Protein AF-A0A1G2FA01-F1 (afdb_monomer)

Foldseek 3Di:
DPPLVVLLPDDLCVLLVNPPDDPVVVVVVVVVLVVVLVVQLVVVLLVQDDPVLVVVLVVVVVVVPPVVNVVSSCVRCVCSVVSSSVSSSVSSVVVSVVSVVVVD

Mean predicted aligned error: 5.19 Å

Secondary structure (DSSP, 8-state):
--HHHHHHHS-HHHHTT-TTS-HHHHHHHHHHHHHHHHHHHHHHHHHHS-HHHHHHHHHHHTTT-HHHHHHHHHHH-TTHHHHHHHHHHHHHHHHHHHHHHTT-

Organism: NCBI:txid1801992

pLDDT: mean 89.71, std 9.77, range [45.06, 97.75]

InterPro domains:
  IPR043722 Protein of unknown function DUF5663 [PF18908] (14-95)

Sequence (104 aa):
MTQNSDVLRKNILIELGLQDLSEDRKIDLLSKMSDLIQKRVLLRVIKSLGVEDKQEFDRLIGTENEKAIFKFLISKVPNIEEITDEEVIAFKEEVVEKVKSLNL

Radius of gyration: 16.79 Å; Cα contacts (8 Å, |Δi|>4): 48; chains: 1; bounding box: 32×37×42 Å

Structure (mmCIF, N/CA/C/O backbone):
data_AF-A0A1G2FA01-F1
#
_entry.id   AF-A0A1G2FA01-F1
#
loop_
_atom_site.group_PDB
_atom_site.id
_atom_site.type_symbol
_atom_site.label_atom_id
_atom_site.label_alt_id
_atom_site.label_comp_id
_atom_site.label_asym_id
_atom_site.label_entity_id
_atom_site.label_seq_id
_atom_site.pdbx_PDB_ins_code
_atom_site.Cartn_x
_atom_site.Cartn_y
_atom_site.Cartn_z
_atom_site.occupancy
_atom_site.B_iso_or_equiv
_atom_site.auth_seq_id
_atom_site.auth_comp_id
_atom_site.auth_asym_id
_atom_site.auth_atom_id
_atom_site.pdbx_PDB_model_num
ATOM 1 N N . MET A 1 1 ? 7.415 -19.504 8.225 1.00 45.06 1 MET A N 1
ATOM 2 C CA . MET A 1 1 ? 7.501 -18.025 8.268 1.00 45.06 1 MET A CA 1
ATOM 3 C C . MET A 1 1 ? 8.565 -17.454 7.314 1.00 45.06 1 MET A C 1
ATOM 5 O O . MET A 1 1 ? 8.936 -16.302 7.456 1.00 45.06 1 MET A O 1
ATOM 9 N N . THR A 1 2 ? 9.055 -18.207 6.321 1.00 48.38 2 THR A N 1
ATOM 10 C CA . THR A 1 2 ? 10.166 -17.784 5.440 1.00 48.38 2 THR A CA 1
ATOM 11 C C . THR A 1 2 ? 9.720 -17.183 4.100 1.00 48.38 2 THR A C 1
ATOM 13 O O . THR A 1 2 ? 10.436 -16.364 3.547 1.00 48.38 2 THR A O 1
ATOM 16 N N . GLN A 1 3 ? 8.523 -17.513 3.606 1.00 53.75 3 GLN A N 1
ATOM 17 C CA . GLN A 1 3 ? 8.110 -17.189 2.232 1.00 53.75 3 GLN A CA 1
ATOM 18 C C . GLN A 1 3 ? 7.743 -15.702 2.010 1.00 53.75 3 GLN A C 1
ATOM 20 O O . GLN A 1 3 ? 8.038 -15.148 0.955 1.00 53.75 3 GLN A O 1
ATOM 25 N N . ASN A 1 4 ? 7.178 -15.024 3.018 1.00 61.28 4 ASN A N 1
ATOM 26 C CA . ASN A 1 4 ? 6.747 -13.618 2.912 1.00 61.28 4 ASN A CA 1
ATOM 27 C C . ASN A 1 4 ? 7.929 -12.631 2.868 1.00 61.28 4 ASN A C 1
ATOM 29 O O . ASN A 1 4 ? 7.895 -11.646 2.133 1.00 61.28 4 ASN A O 1
ATOM 33 N N . SER A 1 5 ? 9.011 -12.926 3.597 1.00 68.75 5 SER A N 1
ATOM 34 C CA . SER A 1 5 ? 10.231 -12.102 3.608 1.00 68.75 5 SER A CA 1
ATOM 35 C C . SER A 1 5 ? 10.899 -12.040 2.229 1.00 68.75 5 SER A C 1
ATOM 37 O O . SER A 1 5 ? 11.468 -11.012 1.855 1.00 68.75 5 SER A O 1
ATOM 39 N N . ASP A 1 6 ? 10.831 -13.125 1.458 1.00 82.62 6 ASP A N 1
ATOM 40 C CA . ASP A 1 6 ? 11.481 -13.199 0.150 1.00 82.62 6 ASP A CA 1
ATOM 41 C C . ASP A 1 6 ? 10.769 -12.310 -0.881 1.00 82.62 6 ASP A C 1
ATOM 43 O O . ASP A 1 6 ? 11.426 -11.581 -1.626 1.00 82.62 6 ASP A O 1
ATOM 47 N N . VAL A 1 7 ? 9.430 -12.278 -0.879 1.00 86.81 7 VAL A N 1
ATOM 48 C CA . VAL A 1 7 ? 8.638 -11.418 -1.780 1.00 86.81 7 VAL A CA 1
ATOM 49 C C . VAL A 1 7 ? 8.851 -9.931 -1.478 1.00 86.81 7 VAL A C 1
ATOM 51 O O . VAL A 1 7 ? 8.989 -9.116 -2.399 1.00 86.81 7 VAL A O 1
ATOM 54 N N . LEU A 1 8 ? 8.955 -9.557 -0.201 1.00 89.00 8 LEU A N 1
ATOM 55 C CA . LEU A 1 8 ? 9.226 -8.174 0.204 1.00 89.00 8 LEU A CA 1
ATOM 56 C C . LEU A 1 8 ? 10.563 -7.661 -0.347 1.00 89.00 8 LEU A C 1
ATOM 58 O O . LEU A 1 8 ? 10.630 -6.531 -0.833 1.00 89.00 8 LEU A O 1
ATOM 62 N N . ARG A 1 9 ? 11.598 -8.508 -0.369 1.00 89.81 9 ARG A N 1
ATOM 63 C CA . ARG A 1 9 ? 12.952 -8.146 -0.827 1.00 89.81 9 ARG A CA 1
ATOM 64 C C . ARG A 1 9 ? 13.113 -8.098 -2.346 1.00 89.81 9 ARG A C 1
ATOM 66 O O . ARG A 1 9 ? 14.059 -7.483 -2.833 1.00 89.81 9 ARG A O 1
ATOM 73 N N . LYS A 1 10 ? 12.213 -8.726 -3.106 1.00 92.12 10 LYS A N 1
ATOM 74 C CA . LYS A 1 10 ? 12.273 -8.728 -4.573 1.00 92.12 10 LYS A CA 1
ATOM 75 C C . LYS A 1 10 ? 12.082 -7.333 -5.161 1.00 92.12 10 LYS A C 1
ATOM 77 O O . LYS A 1 10 ? 11.155 -6.608 -4.788 1.00 92.12 10 LYS A O 1
ATOM 82 N N . ASN A 1 11 ? 12.912 -6.991 -6.142 1.00 92.31 11 ASN A N 1
ATOM 83 C CA . ASN A 1 11 ? 12.744 -5.776 -6.927 1.00 92.31 11 ASN A CA 1
ATOM 84 C C . ASN A 1 11 ? 11.653 -5.993 -7.984 1.00 92.31 11 ASN A C 1
ATOM 86 O O . ASN A 1 11 ? 11.855 -6.721 -8.953 1.00 92.31 11 ASN A O 1
ATOM 90 N N . ILE A 1 12 ? 10.511 -5.329 -7.804 1.00 94.25 12 ILE A N 1
ATOM 91 C CA . ILE A 1 12 ? 9.351 -5.471 -8.690 1.00 94.25 12 ILE A CA 1
ATOM 92 C C . ILE A 1 12 ? 9.651 -5.052 -10.135 1.00 94.25 12 ILE A C 1
ATOM 94 O O . ILE A 1 12 ? 9.088 -5.623 -11.058 1.00 94.25 12 ILE A O 1
ATOM 98 N N . LEU A 1 13 ? 10.572 -4.110 -10.361 1.00 94.25 13 LEU A N 1
ATOM 99 C CA . LEU A 1 13 ? 10.934 -3.702 -11.719 1.00 94.25 13 LEU A CA 1
ATOM 100 C C . LEU A 1 13 ? 11.662 -4.824 -12.461 1.00 94.25 13 LEU A C 1
ATOM 102 O O . LEU A 1 13 ? 11.418 -5.008 -13.646 1.00 94.25 13 LEU A O 1
ATOM 106 N N . ILE A 1 14 ? 12.506 -5.594 -11.768 1.00 93.75 14 ILE A N 1
ATOM 107 C CA . ILE A 1 14 ? 13.201 -6.749 -12.355 1.00 93.75 14 ILE A CA 1
ATOM 108 C C . ILE A 1 14 ? 12.205 -7.875 -12.638 1.00 93.75 14 ILE A C 1
ATOM 110 O O . ILE A 1 14 ? 12.210 -8.428 -13.733 1.00 93.75 14 ILE A O 1
ATOM 114 N N . GLU A 1 15 ? 11.314 -8.181 -11.689 1.00 92.12 15 GLU A N 1
ATOM 115 C CA . GLU A 1 15 ? 10.305 -9.241 -11.868 1.00 92.12 15 GLU A CA 1
ATOM 116 C C . GLU A 1 15 ? 9.350 -8.949 -13.040 1.00 92.12 15 GLU A C 1
ATOM 118 O O . GLU A 1 15 ? 8.807 -9.878 -13.633 1.00 92.12 15 GLU A O 1
ATOM 123 N N . LEU A 1 16 ? 9.159 -7.672 -13.388 1.00 91.94 16 LEU A N 1
ATOM 124 C CA . LEU A 1 16 ? 8.326 -7.233 -14.511 1.00 91.94 16 LEU A CA 1
ATOM 125 C C . LEU A 1 16 ? 9.115 -6.956 -15.805 1.00 91.94 16 LEU A C 1
ATOM 127 O O . LEU A 1 16 ? 8.509 -6.553 -16.795 1.00 91.94 16 LEU A O 1
ATOM 131 N N . GLY A 1 17 ? 10.442 -7.126 -15.819 1.00 92.19 17 GLY A N 1
ATOM 132 C CA . GLY A 1 17 ? 11.273 -6.839 -16.997 1.00 92.19 17 GLY A CA 1
ATOM 133 C C . GLY A 1 17 ? 11.383 -5.347 -17.351 1.00 92.19 17 GLY A C 1
ATOM 134 O O . GLY A 1 17 ? 11.590 -4.994 -18.508 1.00 92.19 17 GLY A O 1
ATOM 135 N N . LEU A 1 18 ? 11.214 -4.456 -16.371 1.00 93.25 18 LEU A N 1
ATOM 136 C CA . LEU A 1 18 ? 11.167 -2.996 -16.529 1.00 93.25 18 LEU A CA 1
ATOM 137 C C . LEU A 1 18 ? 12.468 -2.290 -16.105 1.00 93.25 18 LEU A C 1
ATOM 139 O O . LEU A 1 18 ? 12.495 -1.066 -15.950 1.00 93.25 18 LEU A O 1
ATOM 143 N N . GLN A 1 19 ? 13.560 -3.029 -15.902 1.00 93.38 19 GLN A N 1
ATOM 144 C CA . GLN A 1 19 ? 14.847 -2.472 -15.468 1.00 93.38 19 GLN A CA 1
ATOM 145 C C . GLN A 1 19 ? 15.502 -1.526 -16.490 1.00 93.38 19 GLN A C 1
ATOM 147 O O . GLN A 1 19 ? 16.310 -0.686 -16.092 1.00 93.38 19 GLN A O 1
ATOM 152 N N . ASP A 1 20 ? 15.124 -1.618 -17.766 1.00 95.19 20 ASP A N 1
ATOM 153 C CA . ASP A 1 20 ? 15.693 -0.812 -18.858 1.00 95.19 20 ASP A CA 1
ATOM 154 C C . ASP A 1 20 ? 14.962 0.527 -19.068 1.00 95.19 20 ASP A C 1
ATOM 156 O O . ASP A 1 20 ? 15.323 1.319 -19.939 1.00 95.19 20 ASP A O 1
ATOM 160 N N . LEU A 1 21 ? 13.926 0.810 -18.267 1.00 95.31 21 LEU A N 1
ATOM 161 C CA . LEU A 1 21 ? 13.278 2.120 -18.258 1.00 95.31 21 LEU A CA 1
ATOM 162 C C . LEU A 1 21 ? 14.263 3.222 -17.837 1.00 95.31 21 LEU A C 1
ATOM 164 O O . LEU A 1 21 ? 15.180 2.994 -17.047 1.00 95.31 21 LEU A O 1
ATOM 168 N N . SER A 1 22 ? 14.033 4.450 -18.310 1.00 97.75 22 SER A N 1
ATOM 169 C CA . SER A 1 22 ? 14.749 5.616 -17.787 1.00 97.75 22 SER A CA 1
ATOM 170 C C . SER A 1 22 ? 14.466 5.806 -16.294 1.00 97.75 22 SER A C 1
ATOM 172 O O . SER A 1 22 ? 13.380 5.469 -15.816 1.00 97.75 22 SER A O 1
ATOM 174 N N . GLU A 1 23 ? 15.417 6.388 -15.563 1.00 95.62 23 GLU A N 1
ATOM 175 C CA . GLU A 1 23 ? 15.288 6.595 -14.114 1.00 95.62 23 GLU A CA 1
ATOM 176 C C . GLU A 1 23 ? 14.019 7.376 -13.743 1.00 95.62 23 GLU A C 1
ATOM 178 O O . GLU A 1 23 ? 13.268 6.939 -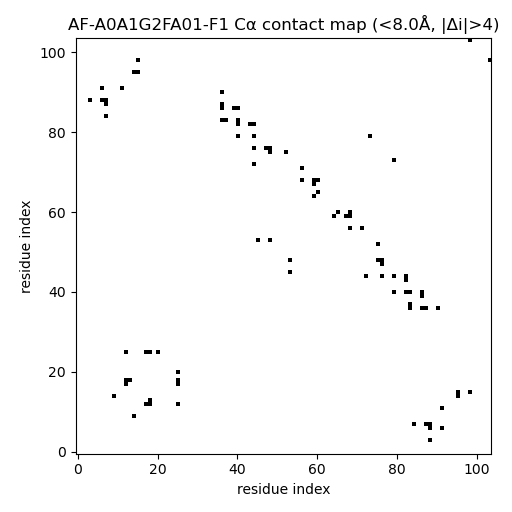12.874 1.00 95.62 23 GLU A O 1
ATOM 183 N N . ASP A 1 24 ? 13.685 8.438 -14.482 1.00 96.75 24 ASP A N 1
ATOM 184 C CA . ASP A 1 24 ? 12.451 9.207 -14.259 1.00 96.75 24 ASP A CA 1
ATOM 185 C C . ASP A 1 24 ? 11.187 8.339 -14.372 1.00 96.75 24 ASP A C 1
ATOM 187 O O . ASP A 1 24 ? 10.245 8.485 -13.593 1.00 96.75 24 ASP A O 1
ATOM 191 N N . ARG A 1 25 ? 11.166 7.391 -15.321 1.00 96.56 25 ARG A N 1
ATOM 192 C CA . ARG A 1 25 ? 10.035 6.468 -15.498 1.00 96.56 25 ARG A CA 1
ATOM 193 C C . ARG A 1 25 ? 9.984 5.411 -14.403 1.00 96.56 25 ARG A C 1
ATOM 195 O O . ARG A 1 25 ? 8.887 5.042 -13.987 1.00 96.56 25 ARG A O 1
ATOM 202 N N . LYS A 1 26 ? 11.138 4.930 -13.928 1.00 95.94 26 LYS A N 1
ATOM 203 C CA . LYS A 1 26 ? 11.200 4.026 -12.770 1.00 95.94 26 LYS A CA 1
ATOM 204 C C . LYS A 1 26 ? 10.641 4.714 -11.530 1.00 95.94 26 LYS A C 1
ATOM 206 O O . LYS A 1 26 ? 9.815 4.123 -10.841 1.00 95.94 26 LYS A O 1
ATOM 211 N N . ILE A 1 27 ? 11.043 5.961 -11.280 1.00 96.38 27 ILE A N 1
ATOM 212 C CA . ILE A 1 27 ? 10.577 6.756 -10.139 1.00 96.38 27 ILE A CA 1
ATOM 213 C C . ILE A 1 27 ? 9.066 6.990 -10.220 1.00 96.38 27 ILE A C 1
ATOM 215 O O . ILE A 1 27 ? 8.365 6.700 -9.254 1.00 96.38 27 ILE A O 1
ATOM 219 N N . ASP A 1 28 ? 8.545 7.445 -11.363 1.00 97.06 28 ASP A N 1
ATOM 220 C CA . ASP A 1 28 ? 7.103 7.668 -11.549 1.00 97.06 28 ASP A CA 1
ATOM 221 C C . ASP A 1 28 ? 6.286 6.383 -11.325 1.00 97.06 28 ASP A C 1
ATOM 223 O O . ASP A 1 28 ? 5.265 6.389 -10.632 1.00 97.06 28 ASP A O 1
ATOM 227 N N . LEU A 1 29 ? 6.759 5.249 -11.853 1.00 95.50 29 LEU A N 1
ATOM 228 C CA . LEU A 1 29 ? 6.091 3.965 -11.664 1.00 95.50 29 LEU A CA 1
ATOM 229 C C . LEU A 1 29 ? 6.115 3.519 -10.196 1.00 95.50 29 LEU A C 1
ATOM 231 O O . LEU A 1 29 ? 5.070 3.161 -9.652 1.00 95.50 29 LEU A O 1
ATOM 235 N N . LEU A 1 30 ? 7.278 3.577 -9.540 1.00 95.81 30 LEU A N 1
ATOM 236 C CA . LEU A 1 30 ? 7.421 3.233 -8.123 1.00 95.81 30 LEU A CA 1
ATOM 237 C C . LEU A 1 30 ? 6.575 4.145 -7.228 1.00 95.81 30 LEU A C 1
ATOM 239 O O . LEU A 1 30 ? 5.986 3.661 -6.261 1.00 95.81 30 LEU A O 1
ATOM 243 N N . SER A 1 31 ? 6.460 5.430 -7.569 1.00 96.62 31 SER A N 1
ATOM 244 C CA . SER A 1 31 ? 5.590 6.381 -6.874 1.00 96.62 31 SER A CA 1
ATOM 245 C C . SER A 1 31 ? 4.130 5.939 -6.957 1.00 96.62 31 SER A C 1
ATOM 247 O O . SER A 1 31 ? 3.478 5.770 -5.932 1.00 96.62 31 SER A O 1
ATOM 249 N N . LYS A 1 32 ? 3.629 5.641 -8.162 1.00 96.31 32 LYS A N 1
ATOM 250 C CA . LYS A 1 32 ? 2.244 5.176 -8.369 1.00 96.31 32 LYS A CA 1
ATOM 251 C C . LYS A 1 32 ? 1.946 3.858 -7.653 1.00 96.31 32 LYS A C 1
ATOM 253 O O . LYS A 1 32 ? 0.861 3.692 -7.095 1.00 96.31 32 LYS A O 1
ATOM 258 N N . MET A 1 33 ? 2.896 2.922 -7.672 1.00 95.69 33 MET A N 1
ATOM 259 C CA . MET A 1 33 ? 2.787 1.655 -6.943 1.00 95.69 33 MET A CA 1
ATOM 260 C C . MET A 1 33 ? 2.707 1.903 -5.431 1.00 95.69 33 MET A C 1
ATOM 262 O O . MET A 1 33 ? 1.815 1.378 -4.765 1.00 95.69 33 MET A O 1
ATOM 266 N N . SER A 1 34 ? 3.591 2.754 -4.906 1.00 95.00 34 SER A N 1
ATOM 267 C CA . SER A 1 34 ? 3.638 3.111 -3.485 1.00 95.00 34 SER A CA 1
ATOM 268 C C . SER A 1 34 ? 2.355 3.804 -3.029 1.00 95.00 34 SER A C 1
ATOM 270 O O . SER A 1 34 ? 1.800 3.432 -1.998 1.00 95.00 34 SER A O 1
ATOM 272 N N . ASP A 1 35 ? 1.833 4.743 -3.818 1.00 95.62 35 ASP A N 1
ATOM 273 C CA . ASP A 1 35 ? 0.585 5.453 -3.523 1.00 95.62 35 ASP A CA 1
ATOM 274 C C . ASP A 1 35 ? -0.608 4.500 -3.416 1.00 95.62 35 ASP A C 1
ATOM 276 O O . ASP A 1 35 ? -1.471 4.648 -2.548 1.00 95.62 35 ASP A O 1
ATOM 280 N N . LEU A 1 36 ? -0.683 3.511 -4.310 1.00 96.88 36 LEU A N 1
ATOM 281 C CA . LEU A 1 36 ? -1.755 2.524 -4.286 1.00 96.88 36 LEU A CA 1
ATOM 282 C C . LEU A 1 36 ? -1.652 1.617 -3.055 1.00 96.88 36 LEU A C 1
ATOM 284 O O . LEU A 1 36 ? -2.667 1.391 -2.394 1.00 96.88 36 LEU A O 1
ATOM 288 N N . ILE A 1 37 ? -0.449 1.147 -2.716 1.00 96.62 37 ILE A N 1
ATOM 289 C CA . ILE A 1 37 ? -0.208 0.352 -1.503 1.00 96.62 37 ILE A CA 1
ATOM 290 C C . ILE A 1 37 ? -0.603 1.159 -0.260 1.00 96.62 37 ILE A C 1
ATOM 292 O O . ILE A 1 37 ? -1.395 0.679 0.547 1.00 96.62 37 ILE A O 1
ATOM 296 N N . GLN A 1 38 ? -0.152 2.411 -0.138 1.00 92.88 38 GLN A N 1
ATOM 297 C CA . GLN A 1 38 ? -0.490 3.280 0.997 1.00 92.88 38 GLN A CA 1
ATOM 298 C C . GLN A 1 38 ? -2.004 3.471 1.155 1.00 92.88 38 GLN A C 1
ATOM 300 O O . GLN A 1 38 ? -2.529 3.380 2.265 1.00 92.88 38 GLN A O 1
ATOM 305 N N . LYS A 1 39 ? -2.735 3.671 0.050 1.00 93.88 39 LYS A N 1
ATOM 306 C CA . LYS A 1 39 ? -4.204 3.766 0.075 1.00 93.88 39 LYS A CA 1
ATOM 307 C C . LYS A 1 39 ? -4.853 2.474 0.572 1.00 93.88 39 LYS A C 1
ATOM 309 O O . LYS A 1 39 ? -5.810 2.536 1.343 1.00 93.88 39 LYS A O 1
ATOM 314 N N . ARG A 1 40 ? -4.351 1.306 0.159 1.00 96.50 40 ARG A N 1
ATOM 315 C CA . ARG A 1 40 ? -4.865 0.006 0.624 1.00 96.50 40 ARG A CA 1
ATOM 316 C C . ARG A 1 40 ? -4.590 -0.216 2.111 1.00 96.50 40 ARG A C 1
ATOM 318 O O . ARG A 1 40 ? -5.512 -0.583 2.841 1.00 96.50 40 ARG A O 1
ATOM 325 N N . VAL A 1 41 ? -3.376 0.100 2.568 1.00 94.75 41 VAL A N 1
ATOM 326 C CA . VAL A 1 41 ? -3.001 0.062 3.990 1.00 94.75 41 VAL A CA 1
ATOM 327 C C . VAL A 1 41 ? -3.935 0.953 4.801 1.00 94.75 41 VAL A C 1
ATOM 329 O O . VAL A 1 41 ? -4.560 0.477 5.746 1.00 94.75 41 V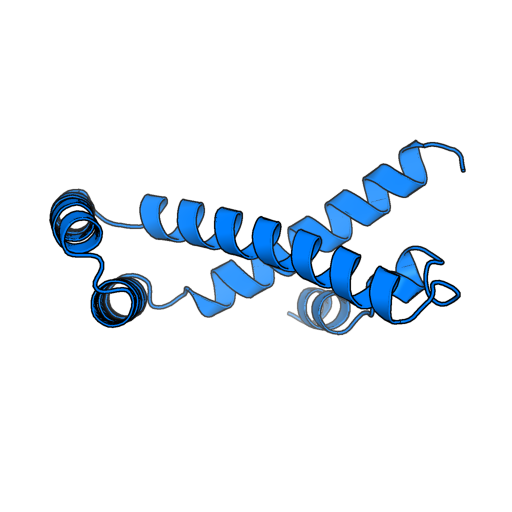AL A O 1
ATOM 332 N N . LEU A 1 42 ? -4.121 2.211 4.388 1.00 91.50 42 LEU A N 1
ATOM 333 C CA . LEU A 1 42 ? -5.012 3.150 5.069 1.00 91.50 42 LEU A CA 1
ATOM 334 C C . LEU A 1 42 ? -6.443 2.607 5.175 1.00 91.50 42 LEU A C 1
ATOM 336 O O . LEU A 1 42 ? -7.044 2.659 6.245 1.00 91.50 42 LEU A O 1
ATOM 340 N N . LEU A 1 43 ? -6.986 2.030 4.100 1.00 93.38 43 LEU A N 1
ATOM 341 C CA . LEU A 1 43 ? -8.323 1.431 4.127 1.00 93.38 43 LEU A CA 1
ATOM 342 C C . LEU A 1 43 ? -8.427 0.263 5.114 1.00 93.38 43 LEU A C 1
ATOM 344 O O . LEU A 1 43 ? -9.455 0.120 5.777 1.00 93.38 43 LEU A O 1
ATOM 348 N N . ARG A 1 44 ? -7.397 -0.582 5.224 1.00 94.75 44 ARG A N 1
ATOM 349 C CA . ARG A 1 44 ? -7.381 -1.698 6.183 1.00 94.75 44 ARG A CA 1
ATOM 350 C C . ARG A 1 44 ? -7.242 -1.225 7.620 1.00 94.75 44 ARG A C 1
ATOM 352 O O . ARG A 1 44 ? -7.971 -1.718 8.476 1.00 94.75 44 ARG A O 1
ATOM 359 N N . VAL A 1 45 ? -6.382 -0.240 7.849 1.00 93.00 45 VAL A N 1
ATOM 360 C CA . VAL A 1 45 ? -6.216 0.429 9.142 1.00 93.00 45 VAL A CA 1
ATOM 361 C C . VAL A 1 45 ? -7.542 1.054 9.583 1.00 93.00 45 VAL A C 1
ATOM 363 O O . VAL A 1 45 ? -8.007 0.785 10.681 1.00 93.00 45 VAL A O 1
ATOM 366 N N . ILE A 1 46 ? -8.229 1.806 8.718 1.00 91.12 46 ILE A N 1
ATOM 367 C CA . ILE A 1 46 ? -9.542 2.386 9.049 1.00 91.12 46 ILE A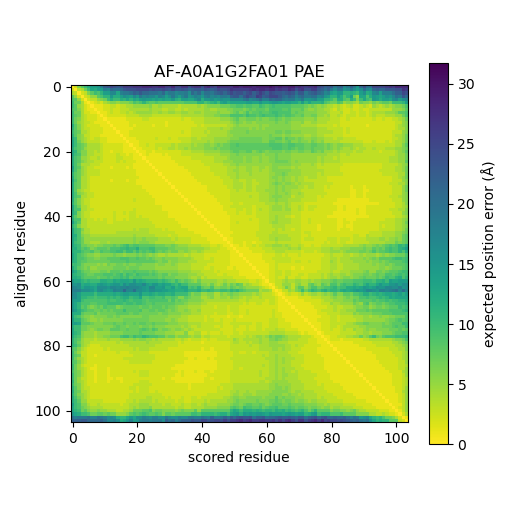 CA 1
ATOM 368 C C . ILE A 1 46 ? -10.571 1.285 9.338 1.00 91.12 46 ILE A C 1
ATOM 370 O O . ILE A 1 46 ? -11.386 1.419 10.248 1.00 91.12 46 ILE A O 1
ATOM 374 N N . LYS A 1 47 ? -10.555 0.176 8.589 1.00 91.94 47 LYS A N 1
ATOM 375 C CA . LYS A 1 47 ? -11.479 -0.946 8.818 1.00 91.94 47 LYS A CA 1
ATOM 376 C C . LYS A 1 47 ? -11.246 -1.643 10.158 1.00 91.94 47 LYS A C 1
ATOM 378 O O . LYS A 1 47 ? -12.244 -2.061 10.748 1.00 91.94 47 LYS A O 1
ATOM 383 N N . SER A 1 48 ? -9.999 -1.740 10.628 1.00 91.56 48 SER A N 1
ATOM 384 C CA . SER A 1 48 ? -9.653 -2.362 11.913 1.00 91.56 48 SER A CA 1
ATOM 385 C C . SER A 1 48 ? -9.971 -1.487 13.127 1.00 91.56 48 SER A C 1
ATOM 387 O O . SER A 1 48 ? -10.060 -2.013 14.234 1.00 91.56 48 SER A O 1
ATOM 389 N N . LEU A 1 49 ? -10.215 -0.186 12.934 1.00 93.00 49 LEU A N 1
ATOM 390 C CA . LEU A 1 49 ? -10.678 0.692 14.006 1.00 93.00 49 LEU A CA 1
ATOM 391 C C . LEU A 1 49 ? -12.056 0.263 14.536 1.00 93.00 49 LEU A C 1
ATOM 393 O O . LEU A 1 49 ? -12.991 -0.038 13.773 1.00 93.00 49 LEU A O 1
ATOM 397 N N . GLY A 1 50 ? -12.196 0.313 15.862 1.00 92.69 50 GLY A N 1
ATOM 398 C CA . GLY A 1 50 ? -13.484 0.208 16.540 1.00 92.69 50 GLY A CA 1
ATOM 399 C C . GLY A 1 50 ? -14.419 1.367 16.181 1.00 92.69 50 GLY A C 1
ATOM 400 O O . GLY A 1 50 ? -14.010 2.363 15.588 1.00 92.69 50 GLY A O 1
ATOM 401 N N . VAL A 1 51 ? -15.700 1.247 16.538 1.00 91.44 51 VAL A N 1
ATOM 402 C CA . VAL A 1 51 ? -16.714 2.273 16.218 1.00 91.44 51 VAL A CA 1
ATOM 403 C C . VAL A 1 51 ? -16.357 3.632 16.833 1.00 91.44 51 VAL A C 1
ATOM 405 O O . VAL A 1 51 ? -16.440 4.647 16.148 1.00 91.44 51 VAL A O 1
ATOM 408 N N . GLU A 1 52 ? -15.915 3.650 18.091 1.00 91.94 52 GLU A N 1
ATOM 409 C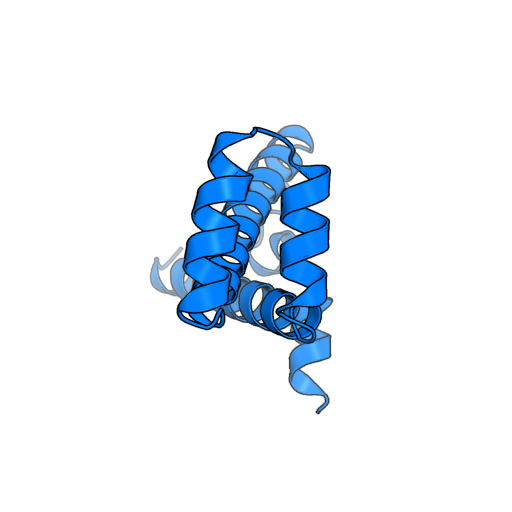 CA . GLU A 1 52 ? -15.500 4.877 18.788 1.00 91.94 52 GLU A CA 1
ATOM 410 C C . GLU A 1 52 ? -14.248 5.499 18.152 1.00 91.94 52 GLU A C 1
ATOM 412 O O . GLU A 1 52 ? -14.199 6.703 17.910 1.00 91.94 52 GLU A O 1
ATOM 417 N N . ASP A 1 53 ? -13.268 4.669 17.789 1.00 93.25 53 ASP A N 1
ATOM 418 C CA . ASP A 1 53 ? -12.031 5.128 17.154 1.00 93.25 53 ASP A CA 1
ATOM 419 C C . ASP A 1 53 ? -12.268 5.686 15.743 1.00 93.25 53 ASP A C 1
ATOM 421 O O . ASP A 1 53 ? -11.578 6.613 15.331 1.00 93.25 53 ASP A O 1
ATOM 425 N N . LYS A 1 54 ? -13.265 5.176 15.006 1.00 91.19 54 LYS A N 1
ATOM 426 C CA . LYS A 1 54 ? -13.682 5.745 13.712 1.00 91.19 54 LYS A CA 1
ATOM 427 C C . LYS A 1 54 ? -14.261 7.147 13.864 1.00 91.1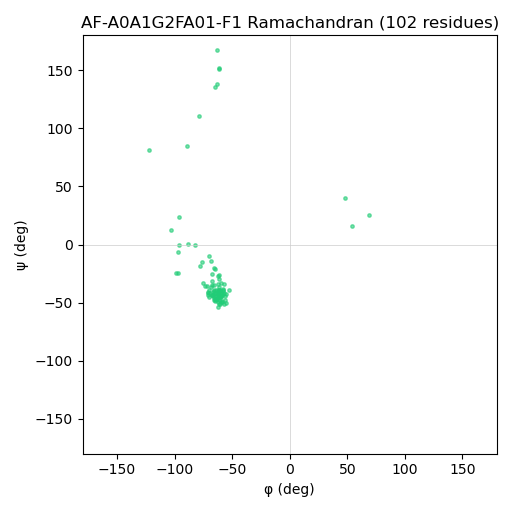9 54 LYS A C 1
ATOM 429 O O . LYS A 1 54 ? -13.922 8.020 13.077 1.00 91.19 54 LYS A O 1
ATOM 434 N N . GLN A 1 55 ? -15.076 7.383 14.894 1.00 91.56 55 GLN A N 1
ATOM 435 C CA . GLN A 1 55 ? -15.613 8.721 15.161 1.00 91.56 55 GLN A CA 1
ATOM 436 C C . GLN A 1 55 ? -14.506 9.716 15.513 1.00 91.56 55 GLN A C 1
ATOM 438 O O . GLN A 1 55 ? -14.553 10.868 15.089 1.00 91.56 55 GLN A O 1
ATOM 443 N N . GLU A 1 56 ? -13.509 9.283 16.286 1.00 90.44 56 GLU A N 1
ATOM 444 C CA . GLU A 1 56 ? -12.363 10.132 16.610 1.00 90.44 56 GLU A CA 1
ATOM 445 C C . GLU A 1 56 ? -11.466 10.362 15.389 1.00 90.44 56 GLU A C 1
ATOM 447 O O . GLU A 1 56 ? -11.029 11.487 15.152 1.00 90.44 56 GLU A O 1
ATOM 452 N N . PHE A 1 57 ? -11.264 9.337 14.556 1.00 91.56 57 PHE A N 1
ATOM 453 C CA . PHE A 1 57 ? -10.600 9.488 13.266 1.00 91.56 57 PHE A CA 1
ATOM 454 C C . PHE A 1 57 ? -11.302 10.545 12.405 1.00 91.56 57 PHE A C 1
ATOM 456 O O . PHE A 1 57 ? -10.637 11.485 11.979 1.00 91.56 57 PHE A O 1
ATOM 463 N N . ASP A 1 58 ? -12.629 10.467 12.241 1.00 89.69 58 ASP A N 1
ATOM 464 C CA . ASP A 1 58 ? -13.431 11.426 11.463 1.00 89.69 58 ASP A CA 1
ATOM 465 C C . ASP A 1 58 ? -13.284 12.875 11.958 1.00 89.69 58 ASP A C 1
ATOM 467 O O . ASP A 1 58 ? -13.274 13.818 11.164 1.00 89.69 58 ASP A O 1
ATOM 471 N N . ARG A 1 59 ? -13.109 13.075 13.269 1.00 89.19 59 ARG A N 1
ATOM 472 C CA . ARG A 1 59 ? -12.805 14.399 13.832 1.00 89.19 59 ARG A CA 1
ATOM 473 C C . ARG A 1 59 ? -11.393 14.852 13.482 1.00 89.19 59 ARG A C 1
ATOM 475 O O . ARG A 1 59 ? -11.205 16.011 13.122 1.00 89.19 59 ARG A O 1
ATOM 482 N N . LEU A 1 60 ? -10.408 13.957 13.574 1.00 88.69 60 LEU A N 1
ATOM 483 C CA . LEU A 1 60 ? -9.003 14.269 13.306 1.00 88.69 60 LEU A CA 1
ATOM 484 C C . LEU A 1 60 ? -8.750 14.612 11.836 1.00 88.69 60 LEU A C 1
ATOM 486 O O . LEU A 1 60 ? -8.034 15.578 11.571 1.00 88.69 60 LEU A O 1
ATOM 490 N N . ILE A 1 61 ? -9.359 13.896 10.882 1.00 86.62 61 ILE A N 1
ATOM 491 C CA . ILE A 1 61 ? -9.235 14.239 9.452 1.00 86.62 61 ILE A CA 1
ATOM 492 C C . ILE A 1 61 ? -9.809 15.624 9.123 1.00 86.62 61 ILE A C 1
ATOM 494 O O . ILE A 1 61 ? -9.288 16.287 8.232 1.00 86.62 61 ILE A O 1
ATOM 498 N N . GLY A 1 62 ? -10.785 16.124 9.889 1.00 81.50 62 GLY A N 1
ATOM 499 C CA . GLY A 1 62 ? -11.294 17.495 9.752 1.00 81.50 62 GLY A CA 1
ATOM 500 C C . GLY A 1 62 ? -10.327 18.601 10.205 1.00 81.50 62 GLY A C 1
ATOM 501 O O . GLY A 1 62 ? -10.601 19.774 9.971 1.00 81.50 62 GLY A O 1
ATOM 502 N N . THR A 1 63 ? -9.210 18.254 10.856 1.00 79.94 63 THR A N 1
ATOM 503 C CA . THR A 1 63 ? -8.220 19.222 11.373 1.00 79.94 63 THR A CA 1
ATOM 504 C C . THR A 1 63 ? -7.020 19.449 10.451 1.00 79.94 63 THR A C 1
ATOM 506 O O . THR A 1 63 ? -6.174 20.280 10.773 1.00 79.94 63 THR A O 1
ATOM 509 N N . GLU A 1 64 ? -6.906 18.682 9.356 1.00 80.12 64 GLU A N 1
ATOM 510 C CA . GLU A 1 64 ? -5.761 18.675 8.421 1.00 80.12 64 GLU A CA 1
ATOM 511 C C . GLU A 1 64 ? -4.383 18.448 9.088 1.00 80.12 64 GLU A C 1
ATOM 513 O O . GLU A 1 64 ? -3.329 18.662 8.491 1.00 80.12 64 GLU A O 1
ATOM 518 N N . ASN A 1 65 ? -4.351 17.967 10.336 1.00 86.56 65 ASN A N 1
ATOM 519 C CA . ASN A 1 65 ? -3.112 17.684 11.052 1.00 86.56 65 ASN A CA 1
ATOM 520 C C . ASN A 1 65 ? -2.650 16.244 10.798 1.00 86.56 65 ASN A C 1
ATOM 522 O O . ASN A 1 65 ? -2.885 15.336 11.599 1.00 86.56 65 ASN A O 1
ATOM 526 N N . GLU A 1 66 ? -1.939 16.048 9.689 1.00 82.56 66 GLU A N 1
ATOM 527 C CA . GLU A 1 66 ? -1.425 14.743 9.253 1.00 82.56 66 GLU A CA 1
ATOM 528 C C . GLU A 1 66 ? -0.614 14.016 10.336 1.00 82.56 66 GLU A C 1
ATOM 530 O O . GLU A 1 66 ? -0.763 12.808 10.530 1.00 82.56 66 GLU A O 1
ATOM 535 N N . LYS A 1 67 ? 0.205 14.745 11.108 1.00 84.69 67 LYS A N 1
ATOM 536 C CA . LYS A 1 67 ? 1.006 14.154 12.194 1.00 84.69 67 LYS A CA 1
ATOM 537 C C . LYS A 1 67 ? 0.130 13.604 13.317 1.00 84.69 67 LYS A C 1
ATOM 539 O O . LYS A 1 67 ? 0.439 12.545 13.865 1.00 84.69 67 LYS A O 1
ATOM 544 N N . ALA A 1 68 ? -0.937 14.316 13.677 1.00 86.44 68 ALA A N 1
ATOM 545 C CA . ALA A 1 68 ? -1.875 13.865 14.700 1.00 86.44 68 ALA A CA 1
ATOM 546 C C . ALA A 1 68 ? -2.653 12.629 14.230 1.00 86.44 68 ALA A C 1
ATOM 548 O O . ALA A 1 68 ? -2.751 11.657 14.980 1.00 86.44 68 ALA A O 1
ATOM 549 N N . ILE A 1 69 ? -3.114 12.635 12.976 1.00 87.62 69 ILE A N 1
ATOM 550 C CA . ILE A 1 69 ? -3.802 11.502 12.346 1.00 87.62 69 ILE A CA 1
ATOM 551 C C . ILE A 1 69 ? -2.895 10.267 12.348 1.00 87.62 69 ILE A C 1
ATOM 553 O O . ILE A 1 69 ? -3.292 9.204 12.820 1.00 87.62 69 ILE A O 1
ATOM 557 N N . PHE A 1 70 ? -1.646 10.408 11.899 1.00 83.69 70 PHE A N 1
ATOM 558 C CA . PHE A 1 70 ? -0.700 9.295 11.845 1.00 83.69 70 PHE A CA 1
ATOM 559 C C . PHE A 1 70 ? -0.396 8.717 13.233 1.00 83.69 70 PHE A C 1
ATOM 561 O O . PHE A 1 70 ? -0.448 7.503 13.434 1.00 83.69 70 PHE A O 1
ATOM 568 N N . LYS A 1 71 ? -0.151 9.582 14.226 1.00 88.69 71 LYS A N 1
ATOM 569 C CA . LYS A 1 71 ? 0.093 9.157 15.611 1.00 88.69 71 LYS A CA 1
ATOM 570 C C . LYS A 1 71 ? -1.110 8.418 16.201 1.00 88.69 71 LYS A C 1
ATOM 572 O O . LYS A 1 71 ? -0.928 7.423 16.903 1.00 88.69 71 LYS A O 1
ATOM 577 N N . PHE A 1 72 ? -2.322 8.890 15.916 1.00 91.69 72 PHE A N 1
ATOM 578 C CA . PHE A 1 72 ? -3.554 8.232 16.335 1.00 91.69 72 PHE A CA 1
ATOM 579 C C . PHE A 1 72 ? -3.667 6.830 15.730 1.00 91.69 72 PHE A C 1
ATOM 581 O O . PHE A 1 72 ? -3.828 5.865 16.476 1.00 91.69 72 PHE A O 1
ATOM 588 N N . LEU A 1 73 ? -3.497 6.703 14.410 1.00 89.62 73 LEU A N 1
ATOM 589 C CA . LEU A 1 73 ? -3.608 5.420 13.716 1.00 89.62 73 LEU A CA 1
ATOM 590 C C . LEU A 1 73 ? -2.596 4.392 14.237 1.00 89.62 73 LEU A C 1
ATOM 592 O O . LEU A 1 73 ? -2.991 3.271 14.547 1.00 89.62 73 LEU A O 1
ATOM 596 N N . ILE A 1 74 ? -1.331 4.782 14.431 1.00 87.00 74 ILE A N 1
ATOM 597 C CA . ILE A 1 74 ? -0.311 3.900 15.028 1.00 87.00 74 ILE A CA 1
ATOM 598 C C . ILE A 1 74 ? -0.712 3.455 16.437 1.00 87.00 74 ILE A C 1
ATOM 600 O O . ILE A 1 74 ? -0.538 2.294 16.792 1.00 87.00 74 ILE A O 1
ATOM 604 N N . SER A 1 75 ? -1.263 4.360 17.253 1.00 92.56 75 SER A N 1
ATOM 605 C CA . SER A 1 75 ? -1.652 4.019 18.627 1.00 92.56 75 SER A CA 1
ATOM 606 C C . SER A 1 75 ? -2.823 3.033 18.700 1.00 92.56 75 SER A C 1
ATOM 608 O O . SER A 1 75 ? -2.959 2.324 19.695 1.00 92.56 75 SER A O 1
ATOM 610 N N . LYS A 1 76 ? -3.669 2.993 17.662 1.00 93.75 76 LYS A N 1
ATOM 611 C CA . LYS A 1 76 ? -4.875 2.156 17.602 1.00 93.75 76 LYS A CA 1
ATOM 612 C C . LYS A 1 76 ? -4.690 0.867 16.815 1.00 93.75 76 LYS A C 1
ATOM 614 O O . LYS A 1 76 ? -5.397 -0.101 17.077 1.00 93.75 76 LYS A O 1
ATOM 619 N N . VAL A 1 77 ? -3.741 0.834 15.885 1.00 92.25 77 VAL A N 1
ATOM 620 C CA . VAL A 1 77 ? -3.482 -0.318 15.018 1.00 92.25 77 VAL A CA 1
ATOM 621 C C . VAL A 1 77 ? -2.027 -0.757 15.202 1.00 92.25 77 VAL A C 1
ATOM 623 O O . VAL A 1 77 ? -1.163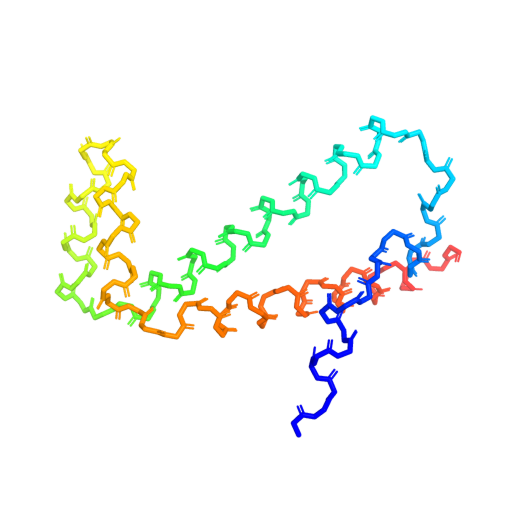 -0.389 14.408 1.00 92.25 77 VAL A O 1
ATOM 626 N N . PRO A 1 78 ? -1.725 -1.535 16.261 1.00 88.62 78 PRO A N 1
ATOM 627 C CA . PRO A 1 78 ? -0.351 -1.922 16.591 1.00 88.62 78 PRO A CA 1
ATOM 628 C C . PRO A 1 78 ? 0.289 -2.836 15.536 1.00 88.62 78 PRO A C 1
ATOM 630 O O . PRO A 1 78 ? 1.509 -2.920 15.466 1.00 88.62 78 PRO A O 1
ATOM 633 N N . ASN A 1 79 ? -0.516 -3.496 14.699 1.00 91.19 79 ASN A N 1
ATOM 634 C CA . ASN A 1 79 ? -0.063 -4.354 13.605 1.00 91.19 79 ASN A CA 1
ATOM 635 C C . ASN A 1 79 ? -0.017 -3.629 12.244 1.00 91.19 79 ASN A C 1
ATOM 637 O O . ASN A 1 79 ? -0.105 -4.266 11.198 1.00 91.19 79 ASN A O 1
ATOM 641 N N . ILE A 1 80 ? 0.104 -2.296 12.227 1.00 90.38 80 ILE A N 1
ATOM 642 C CA . ILE A 1 80 ? 0.163 -1.515 10.979 1.00 90.38 80 ILE A CA 1
ATOM 643 C C . ILE A 1 80 ? 1.342 -1.912 10.075 1.00 90.38 80 ILE A C 1
ATOM 645 O O . ILE A 1 80 ? 1.204 -1.891 8.852 1.00 90.38 80 ILE A O 1
ATOM 649 N N . GLU A 1 81 ? 2.476 -2.308 10.658 1.00 90.12 81 GLU A N 1
ATOM 65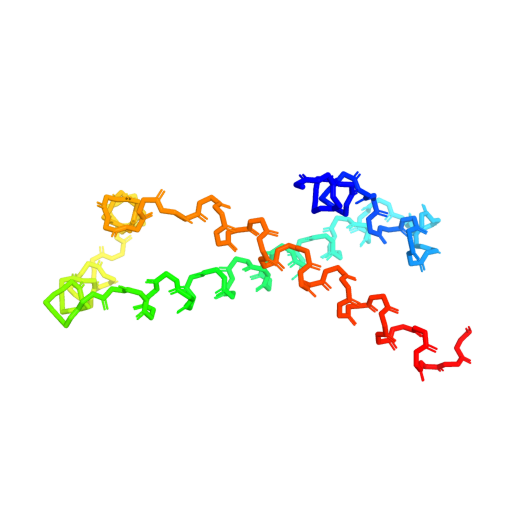0 C CA . GLU A 1 81 ? 3.639 -2.804 9.909 1.00 90.12 81 GLU A CA 1
ATOM 651 C C . GLU A 1 81 ? 3.317 -4.127 9.204 1.00 90.12 81 GLU A C 1
ATOM 653 O O . GLU A 1 81 ? 3.547 -4.250 8.006 1.00 90.12 81 GLU A O 1
ATOM 658 N N . GLU A 1 82 ? 2.676 -5.069 9.901 1.00 93.25 82 GLU A N 1
ATOM 659 C CA . GLU A 1 82 ? 2.227 -6.342 9.320 1.00 93.25 82 GLU A CA 1
ATOM 660 C C . GLU A 1 82 ? 1.211 -6.115 8.192 1.00 93.25 82 GLU A C 1
ATOM 662 O O . GLU A 1 82 ? 1.352 -6.680 7.110 1.00 93.25 82 GLU A O 1
ATOM 667 N N . ILE A 1 83 ? 0.236 -5.218 8.393 1.00 94.44 83 ILE A N 1
ATOM 668 C CA . ILE A 1 83 ? -0.713 -4.823 7.339 1.00 94.44 83 ILE A CA 1
ATOM 669 C C . ILE A 1 83 ? 0.035 -4.252 6.127 1.00 94.44 83 ILE A C 1
ATOM 671 O O . ILE A 1 83 ? -0.335 -4.531 4.989 1.00 94.44 83 ILE A O 1
ATOM 675 N N . THR A 1 84 ? 1.078 -3.454 6.355 1.00 94.00 84 THR A N 1
ATOM 676 C CA . THR A 1 84 ? 1.879 -2.867 5.274 1.00 94.00 84 THR A CA 1
ATOM 677 C C . THR A 1 84 ? 2.607 -3.945 4.482 1.00 94.00 84 THR A C 1
ATOM 679 O O . THR A 1 84 ? 2.509 -3.960 3.255 1.00 94.00 84 THR A O 1
ATOM 682 N N . ASP A 1 85 ? 3.276 -4.873 5.163 1.00 95.06 85 ASP A N 1
ATOM 683 C CA . ASP A 1 85 ? 3.973 -5.989 4.526 1.00 95.06 85 ASP A CA 1
ATOM 684 C C . ASP A 1 85 ? 3.014 -6.862 3.707 1.00 95.06 85 ASP A C 1
ATOM 686 O O . ASP A 1 85 ? 3.302 -7.198 2.556 1.00 95.06 85 ASP A O 1
ATOM 690 N N . GLU A 1 86 ? 1.841 -7.177 4.257 1.00 95.62 86 GLU A N 1
ATOM 691 C CA . GLU A 1 86 ? 0.801 -7.926 3.553 1.00 95.62 86 GLU A CA 1
ATOM 692 C C . GLU A 1 86 ? 0.318 -7.206 2.289 1.00 95.62 86 GLU A C 1
ATOM 694 O O . GLU A 1 86 ? 0.205 -7.835 1.237 1.00 95.62 86 GLU A O 1
ATOM 699 N N . GLU A 1 87 ? 0.069 -5.893 2.353 1.00 96.88 87 GLU A N 1
ATOM 700 C CA . GLU A 1 87 ? -0.361 -5.124 1.180 1.00 96.88 87 GLU A CA 1
ATOM 701 C C . GLU A 1 87 ? 0.733 -5.019 0.114 1.00 96.88 87 GLU A C 1
ATOM 703 O O . GLU A 1 87 ? 0.430 -5.062 -1.080 1.00 96.88 87 GLU A O 1
ATOM 708 N N . VAL A 1 88 ? 2.006 -4.925 0.512 1.00 96.62 88 VAL A N 1
ATOM 709 C CA . VAL A 1 88 ? 3.134 -4.949 -0.429 1.00 96.62 88 VAL A CA 1
ATOM 710 C C . VAL A 1 88 ? 3.215 -6.303 -1.133 1.00 96.62 88 VAL A C 1
ATOM 712 O O . VAL A 1 88 ? 3.371 -6.342 -2.355 1.00 96.62 88 VAL A O 1
ATOM 715 N N . ILE A 1 89 ? 3.112 -7.408 -0.390 1.00 96.00 89 ILE A N 1
ATOM 716 C CA . ILE A 1 89 ? 3.154 -8.767 -0.949 1.00 96.00 89 ILE A CA 1
ATOM 717 C C . ILE A 1 89 ? 1.983 -8.974 -1.909 1.00 96.00 89 ILE A C 1
ATOM 719 O O . ILE A 1 89 ? 2.210 -9.286 -3.079 1.00 96.00 89 ILE A O 1
ATOM 723 N N . ALA A 1 90 ? 0.758 -8.710 -1.446 1.00 96.12 90 ALA A N 1
ATOM 724 C CA . ALA A 1 90 ? -0.453 -8.871 -2.241 1.00 96.12 90 ALA A CA 1
ATOM 725 C C . ALA A 1 90 ? -0.398 -8.036 -3.527 1.00 96.12 90 ALA A C 1
ATOM 727 O O . ALA A 1 90 ? -0.749 -8.521 -4.601 1.00 96.12 90 ALA A O 1
ATOM 728 N N . PHE A 1 91 ? 0.095 -6.797 -3.444 1.00 96.88 91 PHE A N 1
ATOM 729 C CA . PHE A 1 91 ? 0.266 -5.945 -4.615 1.00 96.88 91 PHE A CA 1
ATOM 730 C C . PHE A 1 91 ? 1.282 -6.512 -5.616 1.00 96.88 91 PHE A C 1
ATOM 732 O O . PHE A 1 91 ? 0.999 -6.563 -6.814 1.00 96.88 91 PHE A O 1
ATOM 739 N N . LYS A 1 92 ? 2.467 -6.936 -5.151 1.00 95.06 92 LYS A N 1
ATOM 740 C CA . LYS A 1 92 ? 3.503 -7.494 -6.035 1.00 95.06 92 LYS A CA 1
ATOM 741 C C . LYS A 1 92 ? 3.001 -8.741 -6.758 1.00 95.06 92 LYS A C 1
ATOM 743 O O . LYS A 1 92 ? 3.210 -8.863 -7.962 1.00 95.06 92 LYS A O 1
ATOM 748 N N . GLU A 1 93 ? 2.325 -9.635 -6.044 1.00 94.38 93 GLU A N 1
ATOM 749 C CA . GLU A 1 93 ? 1.735 -10.845 -6.620 1.00 94.38 93 GLU A CA 1
ATOM 750 C C . GLU A 1 93 ? 0.640 -10.508 -7.639 1.00 94.38 93 GLU A C 1
ATOM 752 O O . GLU A 1 93 ? 0.683 -11.007 -8.762 1.00 94.38 93 GLU A O 1
ATOM 757 N N . GLU A 1 94 ? -0.281 -9.598 -7.298 1.00 95.25 94 GLU A N 1
ATOM 758 C CA . GLU A 1 94 ? -1.359 -9.151 -8.188 1.00 95.25 94 GLU A CA 1
ATOM 759 C C . GLU A 1 94 ? -0.814 -8.592 -9.507 1.00 95.25 94 GLU A C 1
ATOM 761 O O . GLU A 1 94 ? -1.290 -8.960 -10.582 1.00 95.25 94 GLU A O 1
ATOM 766 N N . VAL A 1 95 ? 0.183 -7.704 -9.448 1.00 93.88 95 VAL A N 1
ATOM 767 C CA . VAL A 1 95 ? 0.734 -7.072 -10.654 1.00 93.88 95 VAL A CA 1
ATOM 768 C C . VAL A 1 95 ? 1.495 -8.078 -11.509 1.00 93.88 95 VAL A C 1
ATOM 770 O O . VAL A 1 95 ? 1.330 -8.070 -12.729 1.00 93.88 95 VAL A O 1
ATOM 773 N N . VAL A 1 96 ? 2.289 -8.961 -10.898 1.00 92.25 96 VAL A N 1
ATOM 774 C CA . VAL A 1 96 ? 3.013 -10.013 -11.625 1.00 92.25 96 VAL A CA 1
ATOM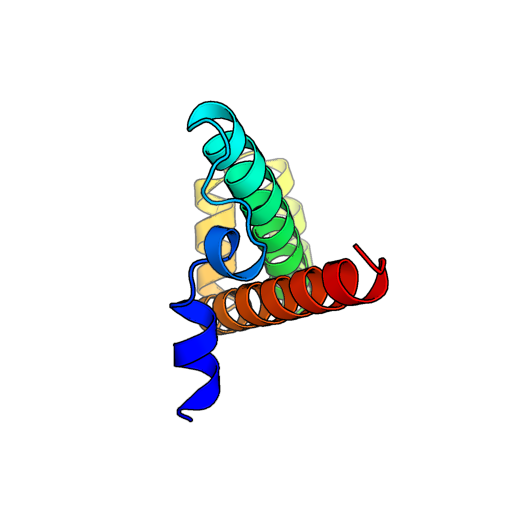 775 C C . VAL A 1 96 ? 2.037 -10.959 -12.324 1.00 92.25 96 VAL A C 1
ATOM 777 O O . VAL A 1 96 ? 2.190 -11.220 -13.516 1.00 92.25 96 VAL A O 1
ATOM 780 N N . GLU A 1 97 ? 1.006 -11.432 -11.625 1.00 93.19 97 GLU A N 1
ATOM 781 C CA . GLU A 1 97 ? -0.029 -12.286 -12.217 1.00 93.19 97 GLU A CA 1
ATOM 782 C C . GLU A 1 97 ? -0.789 -11.563 -13.331 1.00 93.19 97 GLU A C 1
ATOM 784 O O . GLU A 1 97 ? -1.015 -12.123 -14.407 1.00 93.19 97 GLU A O 1
ATOM 789 N N . LYS A 1 98 ? -1.115 -10.283 -13.131 1.00 92.19 98 LYS A N 1
ATOM 790 C CA . LYS A 1 98 ? -1.798 -9.491 -14.148 1.00 92.19 98 LYS A CA 1
ATOM 791 C C . LYS A 1 98 ? -0.951 -9.330 -15.403 1.00 92.19 98 LYS A C 1
ATOM 793 O O . LYS A 1 98 ? -1.482 -9.526 -16.488 1.00 92.19 98 LYS A O 1
ATOM 798 N N . VAL A 1 99 ? 0.344 -9.047 -15.283 1.00 89.25 99 VAL A N 1
ATOM 799 C CA . VAL A 1 99 ? 1.243 -8.953 -16.445 1.00 89.25 99 VAL A CA 1
ATOM 800 C C . VAL A 1 99 ? 1.367 -10.294 -17.167 1.00 89.25 99 VAL A C 1
ATOM 802 O O . VAL A 1 99 ? 1.214 -10.322 -18.385 1.00 89.25 99 VAL A O 1
ATOM 805 N N . LYS A 1 100 ? 1.527 -11.414 -16.446 1.00 87.88 100 LYS A N 1
ATOM 806 C CA . LYS A 1 100 ? 1.531 -12.756 -17.062 1.00 87.88 100 LYS A CA 1
ATOM 807 C C . LYS A 1 100 ? 0.244 -13.044 -17.837 1.00 87.88 100 LYS A C 1
ATOM 809 O O . LYS A 1 100 ? 0.292 -13.624 -18.916 1.00 87.88 100 LYS A O 1
ATOM 814 N N . SER A 1 101 ? -0.906 -12.620 -17.308 1.00 90.38 101 SER A N 1
ATOM 815 C CA . SER A 1 101 ? -2.208 -12.837 -17.953 1.00 90.38 101 SER A CA 1
ATOM 816 C C . SER A 1 101 ? -2.405 -12.047 -19.255 1.00 90.38 101 SER A C 1
ATOM 818 O O . SER A 1 101 ? -3.319 -12.353 -20.017 1.00 90.38 101 SER A O 1
ATOM 820 N N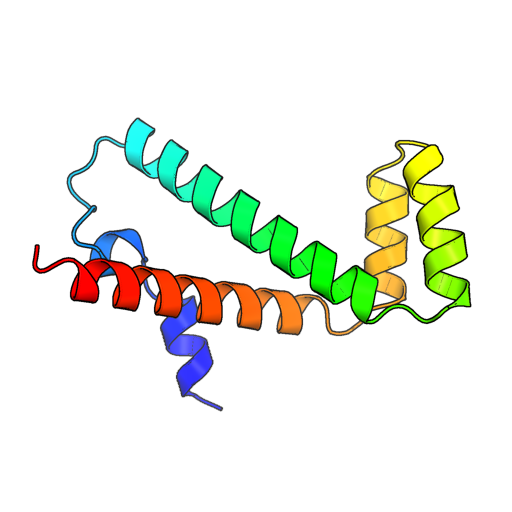 . LEU A 1 102 ? -1.559 -11.045 -19.529 1.00 86.94 102 LEU A N 1
ATOM 821 C CA . LEU A 1 102 ? -1.653 -10.208 -20.728 1.00 86.94 102 LEU A CA 1
ATOM 822 C C . LEU A 1 102 ? -1.010 -10.838 -21.979 1.00 86.94 102 LEU A C 1
ATOM 824 O O . LEU A 1 102 ? -1.091 -10.220 -23.037 1.00 86.94 102 LEU A O 1
ATOM 828 N N . ASN A 1 103 ? -0.432 -12.049 -21.899 1.00 63.81 103 ASN A N 1
ATOM 829 C CA . ASN A 1 103 ? 0.265 -12.720 -23.015 1.00 63.81 103 ASN A CA 1
ATOM 830 C C . ASN A 1 103 ? 1.277 -11.802 -23.745 1.00 63.81 103 ASN A C 1
ATOM 832 O O . ASN A 1 103 ? 1.342 -11.809 -24.976 1.00 63.81 103 ASN A O 1
ATOM 836 N N . LEU A 1 104 ? 2.021 -10.987 -22.990 1.00 59.06 104 LEU A N 1
ATOM 837 C CA . LEU A 1 104 ? 3.155 -10.205 -23.498 1.00 59.06 104 LEU A CA 1
ATOM 838 C C . LEU A 1 104 ? 4.440 -11.037 -23.494 1.00 59.06 104 LEU A C 1
ATOM 840 O O . LEU A 1 104 ? 4.622 -11.822 -22.536 1.00 59.06 104 LEU A O 1
#

Solvent-accessible surface area (backbone atoms only — not comparable to full-atom values): 6076 Å² total; per-residue (Å²): 137,67,71,67,61,54,57,65,70,52,59,64,46,61,80,67,72,50,69,84,52,55,69,70,56,48,50,55,50,52,49,56,53,49,53,52,39,51,52,52,37,51,54,51,54,60,65,72,43,52,76,69,56,46,57,51,47,60,55,40,66,73,65,74,42,62,69,60,45,52,55,49,49,51,76,73,38,84,58,52,65,59,49,42,54,51,40,52,42,53,48,54,52,52,53,52,52,52,54,63,73,64,77,119